Protein AF-A0A947WDU9-F1 (afdb_monomer)

Foldseek 3Di:
DDAEEEEPPNVPPCRVVLVVLLVVLCVVLVVVVFANYEYEYEDQPVPDQDWDWDQPPSHYIYIYHHCVLFFDPQPLPQPQPCDPDNPDRGDGDDRDDRDPGHGDSVSSNLVSNLVSNVSSCCSVVVDDLVPDDPVCNVVVVVVSVVCSSPVPPPVNDPPD

Nearest PDB structures (foldseek):
  5xbv-assembly1_A  TM=4.699E-01  e=1.842E-01  Saccharomyces cerevisiae FostersO
  7y7o-assembly1_A  TM=4.577E-01  e=1.842E-01  Staphylococcus aureus subsp. aureus Mu50
  3wrx-assembly1_A  TM=1.946E-01  e=2.084E-01  Solanum lycopersicum
  3wrw-assembly1_A  TM=2.499E-01  e=9.750E-01  Solanum lycopersicum

Structure (mmCIF, N/CA/C/O backbone):
data_AF-A0A947WDU9-F1
#
_entry.id   AF-A0A947WDU9-F1
#
loop_
_atom_site.group_PDB
_atom_site.id
_atom_site.type_symbol
_atom_site.label_atom_id
_atom_site.label_alt_id
_atom_site.label_comp_id
_atom_site.label_asym_id
_atom_site.label_entity_id
_atom_site.label_seq_id
_atom_site.pdbx_PDB_ins_code
_atom_site.Cartn_x
_atom_site.Cartn_y
_atom_site.Cartn_z
_atom_site.occupancy
_atom_site.B_iso_or_equiv
_atom_site.auth_seq_id
_atom_site.auth_comp_id
_atom_site.auth_asym_id
_atom_site.auth_atom_id
_atom_site.pdbx_PDB_model_num
ATOM 1 N N . MET A 1 1 ? 10.952 1.153 17.553 1.00 71.50 1 MET A N 1
ATOM 2 C CA . MET A 1 1 ? 10.555 -0.193 17.095 1.00 71.50 1 MET A CA 1
ATOM 3 C C . MET A 1 1 ? 11.051 -0.354 15.670 1.00 71.50 1 MET A C 1
ATOM 5 O O . MET A 1 1 ? 10.863 0.573 14.891 1.00 7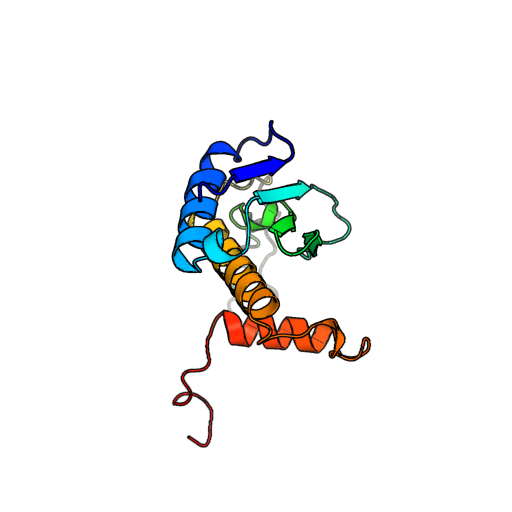1.50 1 MET A O 1
ATOM 9 N N . THR A 1 2 ? 11.743 -1.443 15.342 1.00 84.56 2 THR A N 1
ATOM 10 C CA . THR A 1 2 ? 12.222 -1.668 13.969 1.00 84.56 2 THR A CA 1
ATOM 11 C C . THR A 1 2 ? 11.109 -2.334 13.176 1.00 84.56 2 THR A C 1
ATOM 13 O O . THR A 1 2 ? 10.742 -3.461 13.487 1.00 84.56 2 THR A O 1
ATOM 16 N N . GLN A 1 3 ? 10.563 -1.639 12.178 1.00 94.56 3 GLN A N 1
ATOM 17 C CA . GLN A 1 3 ? 9.532 -2.198 11.307 1.00 94.56 3 GLN A CA 1
ATOM 18 C C . GLN A 1 3 ? 10.166 -3.061 10.208 1.00 94.56 3 GLN A C 1
ATOM 20 O O . GLN A 1 3 ? 11.075 -2.623 9.481 1.00 94.56 3 GLN A O 1
ATOM 25 N N . ARG A 1 4 ? 9.674 -4.293 10.084 1.00 96.88 4 ARG A N 1
ATOM 26 C CA . ARG A 1 4 ? 10.062 -5.233 9.036 1.00 96.88 4 ARG A CA 1
ATOM 27 C C . ARG A 1 4 ? 9.220 -4.979 7.786 1.00 96.88 4 ARG A C 1
ATOM 29 O O . ARG A 1 4 ? 8.011 -4.819 7.878 1.00 96.88 4 ARG A O 1
ATOM 36 N N . ILE A 1 5 ? 9.873 -4.919 6.626 1.00 97.00 5 ILE A N 1
ATOM 37 C CA . ILE A 1 5 ? 9.203 -4.839 5.323 1.00 97.00 5 ILE A CA 1
ATOM 38 C C . ILE A 1 5 ? 9.690 -6.014 4.486 1.00 97.00 5 ILE A C 1
ATOM 40 O O . ILE A 1 5 ? 10.903 -6.208 4.371 1.00 97.00 5 ILE A O 1
ATOM 44 N N . VAL A 1 6 ? 8.754 -6.785 3.943 1.00 96.75 6 VAL A N 1
ATOM 45 C CA . VAL A 1 6 ? 8.998 -7.979 3.129 1.00 96.75 6 VAL A CA 1
ATOM 46 C C . VAL A 1 6 ? 8.300 -7.804 1.786 1.00 96.75 6 VAL A C 1
ATOM 48 O O . VAL A 1 6 ? 7.195 -7.271 1.733 1.00 96.75 6 VAL A O 1
ATOM 51 N N . ILE A 1 7 ? 8.948 -8.238 0.707 1.00 96.38 7 ILE A N 1
ATOM 52 C CA . ILE A 1 7 ? 8.348 -8.318 -0.627 1.00 96.38 7 ILE A CA 1
ATOM 53 C C . ILE A 1 7 ? 8.209 -9.796 -0.980 1.00 96.38 7 ILE A C 1
ATOM 55 O O . ILE A 1 7 ? 9.166 -10.553 -0.802 1.00 96.38 7 ILE A O 1
ATOM 59 N N . LEU A 1 8 ? 7.028 -10.195 -1.440 1.00 94.12 8 LEU A N 1
ATOM 60 C CA . LEU A 1 8 ? 6.719 -11.543 -1.896 1.00 94.12 8 LEU A CA 1
ATOM 61 C C . LEU A 1 8 ? 6.227 -11.485 -3.353 1.00 94.12 8 LEU A C 1
ATOM 63 O O . LEU A 1 8 ? 5.473 -10.569 -3.664 1.00 94.12 8 LEU A O 1
ATOM 67 N N . PRO A 1 9 ? 6.629 -12.432 -4.216 1.00 93.81 9 PRO A N 1
ATOM 68 C CA . PRO A 1 9 ? 7.623 -13.468 -3.944 1.00 93.81 9 PRO A CA 1
ATOM 69 C C . PRO A 1 9 ? 9.035 -12.865 -3.779 1.00 93.81 9 PRO A C 1
ATOM 71 O O . PRO A 1 9 ? 9.335 -11.775 -4.270 1.00 93.81 9 PRO A O 1
ATOM 74 N N . THR A 1 10 ? 9.903 -13.532 -3.009 1.00 92.12 10 THR A N 1
ATOM 75 C CA . THR A 1 10 ? 11.213 -12.973 -2.604 1.00 92.12 10 THR A CA 1
ATOM 76 C C . THR A 1 10 ? 12.202 -12.816 -3.759 1.00 92.12 10 THR A C 1
ATOM 78 O O . THR A 1 10 ? 13.181 -12.088 -3.631 1.00 92.12 10 THR A O 1
ATOM 81 N N . ASP A 1 11 ? 11.969 -13.522 -4.861 1.00 90.31 11 ASP A N 1
ATOM 82 C CA . ASP A 1 11 ? 12.749 -13.504 -6.097 1.00 90.31 11 ASP A CA 1
ATOM 83 C C . ASP A 1 11 ? 12.198 -12.521 -7.144 1.00 90.31 11 ASP A C 1
ATOM 85 O O . ASP A 1 11 ? 12.734 -12.438 -8.251 1.00 90.31 11 ASP A O 1
ATOM 89 N N . TRP A 1 12 ? 11.173 -11.729 -6.806 1.00 92.19 12 TRP A N 1
ATOM 90 C CA . TRP A 1 12 ? 10.666 -10.709 -7.716 1.00 92.19 12 TRP A CA 1
ATOM 91 C C . TRP A 1 12 ? 11.758 -9.679 -8.042 1.00 92.19 12 TRP A C 1
ATOM 93 O O . TRP A 1 12 ? 12.303 -9.003 -7.164 1.00 92.19 12 TRP A O 1
ATOM 103 N N . GLN A 1 13 ? 12.057 -9.530 -9.336 1.00 92.25 13 GLN A N 1
ATOM 104 C CA . GLN A 1 13 ? 13.213 -8.792 -9.872 1.00 92.25 13 GLN A CA 1
ATOM 105 C C . GLN A 1 13 ? 13.315 -7.313 -9.447 1.00 92.25 13 GLN A C 1
ATOM 107 O O . GLN A 1 13 ? 14.379 -6.700 -9.561 1.00 92.25 13 GLN A O 1
ATOM 112 N N . TYR A 1 14 ? 12.222 -6.717 -8.964 1.00 93.06 14 TYR A N 1
ATOM 113 C CA . TYR A 1 14 ? 12.176 -5.325 -8.514 1.00 93.06 14 TYR A CA 1
ATOM 114 C C . TYR A 1 14 ? 12.075 -5.168 -6.991 1.00 93.06 14 TYR A C 1
ATOM 116 O O . TYR A 1 14 ? 12.053 -4.034 -6.504 1.00 93.06 14 TYR A O 1
ATOM 124 N N . GLY A 1 15 ? 12.081 -6.265 -6.224 1.00 92.94 15 GLY A N 1
ATOM 125 C CA . GLY A 1 15 ? 11.917 -6.248 -4.768 1.00 92.94 15 GLY A CA 1
ATOM 126 C C . GLY A 1 15 ? 12.930 -5.348 -4.057 1.00 92.94 15 GLY A C 1
ATOM 127 O O . GLY A 1 15 ? 12.543 -4.478 -3.276 1.00 92.94 15 GLY A O 1
ATOM 128 N N . GLU A 1 16 ? 14.219 -5.457 -4.397 1.00 94.25 16 GLU A N 1
ATOM 129 C CA 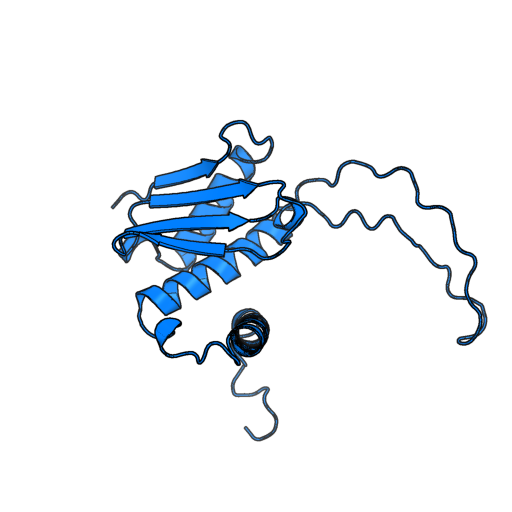. GLU A 1 16 ? 15.277 -4.620 -3.806 1.00 94.25 16 GLU A CA 1
ATOM 130 C C . GLU A 1 16 ? 15.080 -3.120 -4.067 1.00 94.25 16 GLU A C 1
ATOM 132 O O . GLU A 1 16 ? 15.441 -2.288 -3.234 1.00 94.25 16 GLU A O 1
ATOM 137 N N . ARG A 1 17 ? 14.469 -2.762 -5.205 1.00 95.25 17 ARG A N 1
ATOM 138 C CA . ARG A 1 17 ? 14.155 -1.368 -5.552 1.00 95.25 17 ARG A CA 1
ATOM 139 C C . ARG A 1 17 ? 12.922 -0.864 -4.813 1.00 95.25 17 ARG A C 1
ATOM 141 O O . ARG A 1 17 ? 12.849 0.322 -4.505 1.00 95.25 17 ARG A O 1
ATOM 148 N N . LEU A 1 18 ? 11.963 -1.744 -4.528 1.00 95.25 18 LEU A N 1
ATOM 149 C CA . LEU A 1 18 ? 10.708 -1.383 -3.877 1.00 95.25 18 LEU A CA 1
ATOM 150 C C . LEU A 1 18 ? 10.860 -1.210 -2.359 1.00 95.25 18 LEU A C 1
ATOM 152 O O . LEU A 1 18 ? 10.248 -0.308 -1.789 1.00 95.25 18 LEU A O 1
ATOM 156 N N . ILE A 1 19 ? 11.714 -2.008 -1.706 1.00 96.19 19 ILE A N 1
ATOM 157 C CA . ILE A 1 19 ? 11.966 -1.933 -0.253 1.00 96.19 19 ILE A CA 1
ATOM 158 C C . ILE A 1 19 ? 12.275 -0.506 0.241 1.00 96.19 19 ILE A C 1
ATOM 160 O O . ILE A 1 19 ? 11.613 -0.067 1.186 1.00 96.19 19 ILE A O 1
ATOM 164 N N . PRO A 1 20 ? 13.241 0.250 -0.323 1.00 97.19 20 PRO A N 1
ATOM 165 C CA . PRO A 1 20 ? 13.529 1.601 0.159 1.00 97.19 20 PRO A CA 1
ATOM 166 C C . PRO A 1 20 ? 12.346 2.561 -0.032 1.00 97.19 20 PRO A C 1
ATOM 168 O O . PRO A 1 20 ? 12.106 3.394 0.842 1.00 97.19 20 PRO A O 1
ATOM 171 N N . LEU A 1 21 ? 11.567 2.412 -1.109 1.00 97.19 21 LEU A N 1
ATOM 172 C CA . LEU A 1 21 ? 10.375 3.230 -1.363 1.00 97.19 21 LEU A CA 1
ATOM 173 C C . LEU A 1 21 ? 9.271 2.934 -0.342 1.00 97.19 21 LEU A C 1
ATOM 175 O O . LEU A 1 21 ? 8.689 3.853 0.231 1.00 97.19 21 LEU A O 1
ATOM 179 N N . ALA A 1 22 ? 9.040 1.654 -0.044 1.00 96.94 22 ALA A N 1
ATOM 180 C CA . ALA A 1 22 ? 8.105 1.230 0.992 1.00 96.94 22 ALA A CA 1
ATOM 181 C C . ALA A 1 22 ? 8.543 1.737 2.375 1.00 96.94 22 ALA A C 1
ATOM 183 O O . ALA A 1 22 ? 7.734 2.274 3.129 1.00 96.94 22 ALA A O 1
ATOM 184 N N . ARG A 1 23 ? 9.838 1.664 2.705 1.00 97.06 23 ARG A N 1
ATOM 185 C CA . ARG A 1 23 ? 10.355 2.228 3.964 1.00 97.06 23 ARG A CA 1
ATOM 186 C C . ARG A 1 23 ? 10.118 3.733 4.054 1.00 97.06 23 ARG A C 1
ATOM 188 O O . ARG A 1 23 ? 9.665 4.202 5.097 1.00 97.06 23 ARG A O 1
ATOM 195 N N . ALA A 1 24 ? 10.391 4.474 2.981 1.00 95.81 24 ALA A N 1
ATOM 196 C CA . ALA A 1 24 ? 10.182 5.918 2.938 1.00 95.81 24 ALA A CA 1
ATOM 197 C C . ALA A 1 24 ? 8.700 6.288 3.116 1.00 95.81 24 ALA A C 1
ATOM 199 O O . ALA A 1 24 ? 8.375 7.108 3.975 1.00 95.81 24 ALA A O 1
ATOM 200 N N . ALA A 1 25 ? 7.798 5.634 2.378 1.00 95.31 25 ALA A N 1
ATOM 201 C CA . ALA A 1 25 ? 6.358 5.859 2.492 1.00 95.31 25 ALA A CA 1
ATOM 202 C C . ALA A 1 25 ? 5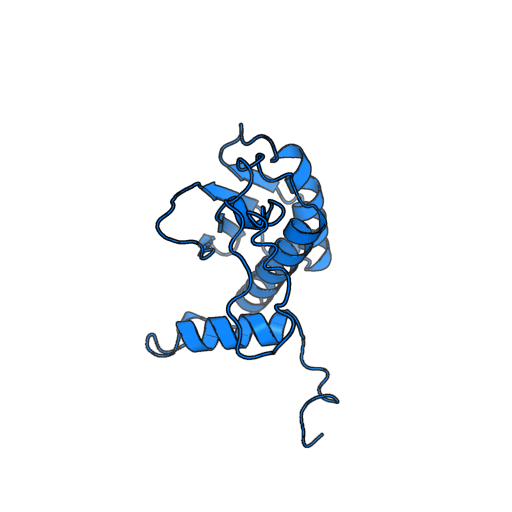.827 5.496 3.892 1.00 95.31 25 ALA A C 1
ATOM 204 O O . ALA A 1 25 ? 5.032 6.236 4.472 1.00 95.31 25 ALA A O 1
ATOM 205 N N . SER A 1 26 ? 6.294 4.384 4.470 1.00 96.44 26 SER A N 1
ATOM 206 C CA . SER A 1 26 ? 5.901 3.964 5.820 1.00 96.44 26 SER A CA 1
ATOM 207 C C . SER A 1 26 ? 6.342 4.983 6.874 1.00 96.44 26 SER A C 1
ATOM 209 O O . SER A 1 26 ? 5.559 5.361 7.749 1.00 96.44 26 SER A O 1
ATOM 211 N N . ALA A 1 27 ? 7.580 5.478 6.767 1.00 95.94 27 ALA A N 1
ATOM 212 C CA . ALA A 1 27 ? 8.104 6.508 7.655 1.00 95.94 27 ALA A CA 1
ATOM 213 C C . ALA A 1 27 ? 7.323 7.825 7.524 1.00 95.94 27 ALA A C 1
ATOM 215 O O . ALA A 1 27 ? 6.960 8.410 8.543 1.00 95.94 27 ALA A O 1
ATOM 216 N N . GLN A 1 28 ? 7.009 8.251 6.294 1.00 95.25 28 GLN A N 1
ATOM 217 C CA . GLN A 1 28 ? 6.220 9.457 6.017 1.00 95.25 28 GLN A CA 1
ATOM 218 C C . GLN A 1 28 ? 4.847 9.426 6.703 1.00 95.25 28 GLN A C 1
ATOM 220 O O . GLN A 1 28 ? 4.379 10.449 7.205 1.00 95.25 28 GLN A O 1
ATOM 225 N N . HIS A 1 29 ? 4.209 8.256 6.741 1.00 94.69 29 HIS A N 1
ATOM 226 C CA . HIS A 1 29 ? 2.892 8.067 7.356 1.00 94.69 29 HIS A CA 1
ATOM 227 C C . HIS A 1 29 ? 2.950 7.579 8.805 1.00 94.69 29 HIS A C 1
ATOM 229 O O . HIS A 1 29 ? 1.909 7.391 9.431 1.00 94.69 29 HIS A O 1
ATOM 235 N N . GLU A 1 30 ? 4.157 7.446 9.355 1.00 95.75 30 GLU A N 1
ATOM 236 C CA . GLU A 1 30 ? 4.436 6.987 10.716 1.00 95.75 30 GLU A CA 1
ATOM 237 C C . GLU A 1 30 ? 3.844 5.605 11.037 1.00 95.75 30 GLU A C 1
ATOM 239 O O . GLU A 1 30 ? 3.489 5.326 12.183 1.00 95.75 30 GLU A O 1
ATOM 244 N N . LEU A 1 31 ? 3.759 4.713 10.042 1.00 95.12 31 LEU A N 1
ATOM 245 C CA . LEU A 1 31 ? 3.111 3.407 10.212 1.00 95.12 31 LEU A CA 1
ATOM 246 C C . LEU A 1 31 ? 3.789 2.525 11.267 1.00 95.12 31 LEU A C 1
ATOM 248 O O . LEU A 1 31 ? 3.139 1.674 11.866 1.00 95.12 31 LEU A O 1
ATOM 252 N N . TRP A 1 32 ? 5.071 2.767 11.551 1.00 94.88 32 TRP A N 1
ATOM 253 C CA . TRP A 1 32 ? 5.841 2.101 12.608 1.00 94.88 32 TRP A CA 1
ATOM 254 C C . TRP A 1 32 ? 5.238 2.254 14.013 1.00 94.88 32 TRP A C 1
ATOM 256 O O . TRP A 1 32 ? 5.626 1.519 14.920 1.00 94.88 32 TRP A O 1
ATOM 266 N N . ARG A 1 33 ? 4.317 3.205 14.221 1.00 95.25 33 ARG A N 1
ATOM 267 C CA . ARG A 1 33 ? 3.586 3.370 15.488 1.00 95.25 33 ARG A CA 1
ATOM 268 C C . ARG A 1 33 ? 2.557 2.268 15.732 1.00 95.25 33 ARG A C 1
ATOM 270 O O . ARG A 1 33 ? 2.200 2.033 16.882 1.00 95.25 33 ARG A O 1
ATOM 277 N N . TRP A 1 34 ? 2.085 1.626 14.667 1.00 94.94 34 TRP A N 1
ATOM 278 C CA . TRP A 1 34 ? 1.035 0.609 14.716 1.00 94.94 34 TRP A CA 1
ATOM 279 C C . TRP A 1 34 ? 1.527 -0.744 14.211 1.00 94.94 34 TRP A C 1
ATOM 281 O O . TRP A 1 34 ? 1.201 -1.768 14.796 1.00 94.94 34 TRP A O 1
ATOM 291 N N . LEU A 1 35 ? 2.329 -0.743 13.145 1.00 96.44 35 LEU A N 1
ATOM 292 C CA . LEU A 1 35 ? 2.711 -1.948 12.426 1.00 96.44 35 LEU A CA 1
ATOM 293 C C . LEU A 1 35 ? 4.151 -2.366 12.734 1.00 96.44 35 LEU A C 1
ATOM 295 O O . LEU A 1 35 ? 5.088 -1.576 12.569 1.00 96.44 35 LEU A O 1
ATOM 299 N N . THR A 1 36 ? 4.325 -3.630 13.115 1.00 96.50 36 THR A N 1
ATOM 300 C CA . THR A 1 36 ? 5.615 -4.323 13.236 1.00 96.50 36 THR A CA 1
ATOM 301 C C . THR A 1 36 ? 6.090 -4.861 11.893 1.00 96.50 36 THR A C 1
ATOM 303 O O . THR A 1 36 ? 7.293 -4.820 11.622 1.00 96.50 36 THR A O 1
ATOM 306 N N . GLU A 1 37 ? 5.163 -5.305 11.043 1.00 96.94 37 GLU A N 1
ATOM 307 C CA . GLU A 1 37 ? 5.460 -5.931 9.757 1.00 96.94 37 GLU A CA 1
ATOM 308 C C . GLU A 1 37 ? 4.560 -5.403 8.630 1.00 96.94 37 GLU A C 1
ATOM 310 O O . GLU A 1 37 ? 3.363 -5.174 8.812 1.00 96.94 37 GLU A O 1
ATOM 315 N N . ILE A 1 38 ? 5.165 -5.192 7.458 1.00 97.25 38 ILE A N 1
ATOM 316 C CA . ILE A 1 38 ? 4.485 -4.894 6.196 1.00 97.25 38 ILE A CA 1
ATOM 317 C C . ILE A 1 38 ? 4.968 -5.899 5.146 1.00 97.25 38 ILE A C 1
ATOM 319 O O . ILE A 1 38 ? 6.146 -5.891 4.783 1.00 97.25 38 ILE A O 1
ATOM 323 N N . ALA A 1 39 ? 4.067 -6.723 4.627 1.00 96.38 39 ALA A N 1
ATOM 324 C CA . ALA A 1 39 ? 4.303 -7.591 3.485 1.00 96.38 39 ALA A CA 1
ATOM 325 C C . ALA A 1 39 ? 3.650 -6.993 2.232 1.00 96.38 39 ALA A C 1
ATOM 327 O O . ALA A 1 39 ? 2.443 -6.752 2.203 1.00 96.38 39 ALA A O 1
ATOM 328 N N . LEU A 1 40 ? 4.452 -6.748 1.196 1.00 95.38 40 LEU A N 1
ATOM 329 C CA . LEU A 1 40 ? 3.978 -6.405 -0.144 1.00 95.38 40 LEU A CA 1
ATOM 330 C C . LEU A 1 40 ? 3.969 -7.684 -0.976 1.00 95.38 40 LEU A C 1
ATOM 332 O O . LEU A 1 40 ? 5.029 -8.234 -1.265 1.00 95.38 40 LEU A O 1
ATOM 336 N N . ILE A 1 41 ? 2.781 -8.169 -1.309 1.00 93.25 41 ILE A N 1
ATOM 337 C CA . ILE A 1 41 ? 2.558 -9.411 -2.040 1.00 93.25 41 ILE A CA 1
ATOM 338 C C . ILE A 1 41 ? 2.225 -9.021 -3.475 1.00 93.25 41 ILE A C 1
ATOM 340 O O . ILE A 1 41 ? 1.123 -8.564 -3.774 1.00 93.25 41 ILE A O 1
ATOM 344 N N . VAL A 1 42 ? 3.230 -9.120 -4.332 1.00 90.44 42 VAL A N 1
ATOM 345 C CA . VAL A 1 42 ? 3.136 -8.850 -5.758 1.00 90.44 42 VAL A CA 1
ATOM 346 C C . VAL A 1 42 ? 2.751 -10.147 -6.452 1.00 90.44 42 VAL A C 1
ATOM 348 O O . VAL A 1 42 ? 3.499 -11.120 -6.392 1.00 90.44 42 VAL A O 1
ATOM 351 N N . ASP A 1 43 ? 1.580 -10.165 -7.074 1.00 83.44 43 ASP A N 1
ATOM 352 C CA . ASP A 1 43 ? 1.052 -11.339 -7.764 1.00 83.44 43 ASP A CA 1
ATOM 353 C C . ASP A 1 43 ? 0.603 -10.964 -9.184 1.00 83.44 43 ASP A C 1
ATOM 355 O O . ASP A 1 43 ? 0.131 -9.852 -9.417 1.00 83.44 43 ASP A O 1
ATOM 359 N N . ASP A 1 44 ? 0.752 -11.895 -10.123 1.00 66.88 44 ASP A N 1
ATOM 360 C CA . ASP A 1 44 ? 0.365 -11.772 -11.542 1.00 66.88 44 ASP A CA 1
ATOM 361 C C . ASP A 1 44 ? -1.011 -12.427 -11.777 1.00 66.88 44 ASP A C 1
ATOM 363 O O . ASP A 1 44 ? -1.295 -13.071 -12.789 1.00 66.88 44 ASP A O 1
ATOM 367 N N . VAL A 1 45 ? -1.901 -12.347 -10.781 1.00 60.47 45 VAL A N 1
ATOM 368 C CA . VAL A 1 45 ? -3.269 -12.851 -10.936 1.00 60.47 45 VAL A CA 1
ATOM 369 C C . VAL A 1 45 ? -4.034 -11.871 -11.820 1.00 60.47 45 VAL A C 1
ATOM 371 O O . VAL A 1 45 ? -4.671 -10.932 -11.350 1.00 60.47 45 VAL A O 1
ATOM 374 N N . ALA A 1 46 ? -4.014 -12.155 -13.122 1.00 53.00 46 ALA A N 1
ATOM 375 C CA . ALA A 1 46 ? -4.643 -11.396 -14.206 1.00 53.00 46 ALA A CA 1
ATOM 376 C C . ALA A 1 46 ? -6.163 -11.142 -14.065 1.00 53.00 46 ALA A C 1
ATOM 378 O O . ALA A 1 46 ? -6.765 -10.494 -14.918 1.00 53.00 46 ALA A O 1
ATOM 379 N N . ALA A 1 47 ? -6.816 -11.688 -13.034 1.00 51.75 47 ALA A N 1
ATOM 380 C CA . ALA A 1 47 ? -8.255 -11.562 -12.824 1.00 51.75 47 ALA A CA 1
ATOM 381 C C . ALA A 1 47 ? -8.658 -10.330 -11.997 1.00 51.75 47 ALA A C 1
ATOM 383 O O . ALA A 1 47 ? -9.840 -9.986 -11.998 1.00 51.75 47 ALA A O 1
ATOM 384 N N . ASP A 1 48 ? -7.722 -9.672 -11.302 1.00 54.56 48 ASP A N 1
ATOM 385 C CA . ASP A 1 48 ? -8.045 -8.493 -10.499 1.00 54.56 48 ASP A CA 1
ATOM 386 C C . ASP A 1 48 ? -6.874 -7.501 -10.440 1.00 54.56 48 ASP A C 1
ATOM 388 O O . ASP A 1 48 ? -5.904 -7.678 -9.709 1.00 54.56 48 ASP A O 1
ATOM 392 N N . GLU A 1 49 ? -6.977 -6.419 -11.215 1.00 60.81 49 GLU A N 1
ATOM 393 C CA . GLU A 1 49 ? -6.018 -5.305 -11.192 1.00 60.81 49 GLU A CA 1
ATOM 394 C C . GLU A 1 49 ? -6.084 -4.505 -9.876 1.00 60.81 49 GLU A C 1
ATOM 396 O O . GLU A 1 49 ? -5.249 -3.630 -9.616 1.00 60.81 49 GLU A O 1
ATOM 401 N N . ARG A 1 50 ? -7.098 -4.753 -9.034 1.00 69.75 50 ARG A N 1
ATOM 402 C CA . ARG A 1 50 ? -7.289 -4.018 -7.785 1.00 69.75 50 ARG A CA 1
ATOM 403 C C . ARG A 1 50 ? -6.317 -4.525 -6.727 1.00 69.75 50 ARG A C 1
ATOM 405 O O . ARG A 1 50 ? -6.084 -5.716 -6.574 1.00 69.75 50 ARG A O 1
ATOM 412 N N . SER A 1 51 ? -5.773 -3.600 -5.941 1.00 80.12 51 SER A N 1
ATOM 413 C CA . SER A 1 51 ? -4.987 -3.944 -4.756 1.00 80.12 51 SER A CA 1
ATOM 414 C C . SER A 1 51 ? -5.884 -4.277 -3.569 1.00 80.12 51 SER A C 1
ATOM 416 O O . SER A 1 51 ? -6.873 -3.579 -3.335 1.00 80.12 51 SER A O 1
ATOM 418 N N . TRP A 1 52 ? -5.488 -5.265 -2.771 1.00 81.69 52 TRP A N 1
ATOM 419 C CA . TRP A 1 52 ? -6.220 -5.709 -1.587 1.00 81.69 52 TRP A CA 1
ATOM 420 C C . TRP A 1 52 ? -5.360 -5.534 -0.341 1.00 81.69 52 TRP A C 1
ATOM 422 O O . TRP A 1 52 ? -4.160 -5.797 -0.358 1.00 81.69 52 TRP A O 1
ATOM 432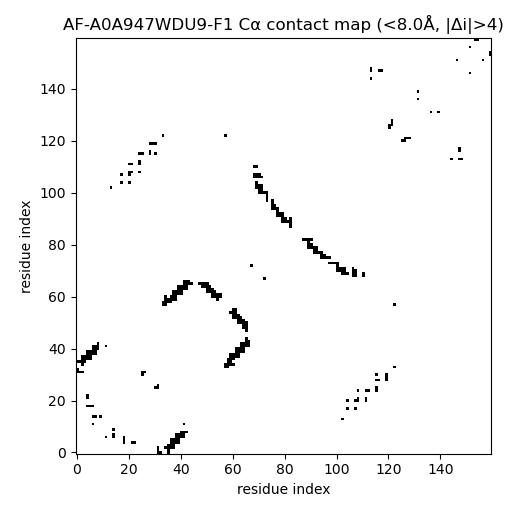 N N . LEU A 1 53 ? -5.979 -5.116 0.761 1.00 87.75 53 LEU A N 1
ATOM 433 C CA . LEU A 1 53 ? -5.303 -4.923 2.041 1.00 87.75 53 LEU A CA 1
ATOM 434 C C . LEU A 1 53 ? -5.888 -5.852 3.104 1.00 87.75 53 LEU A C 1
ATOM 436 O O . LEU A 1 53 ? -7.103 -5.949 3.264 1.00 87.75 53 LEU A O 1
ATOM 440 N N . GLY A 1 54 ? -5.010 -6.518 3.844 1.00 85.12 54 GLY A N 1
ATOM 441 C CA . GLY A 1 54 ? -5.339 -7.287 5.036 1.00 85.12 54 GLY A CA 1
ATOM 442 C C . GLY A 1 54 ? -4.537 -6.762 6.217 1.00 85.12 54 GLY A C 1
ATOM 443 O O . GLY A 1 54 ? -3.320 -6.641 6.124 1.00 85.12 54 GLY A O 1
ATOM 444 N N . ILE A 1 55 ? -5.208 -6.446 7.324 1.00 88.75 55 ILE A N 1
ATOM 445 C CA . ILE A 1 55 ? -4.551 -6.067 8.579 1.00 88.75 55 ILE A CA 1
ATOM 446 C C . ILE A 1 55 ? -4.779 -7.197 9.585 1.00 88.75 55 ILE A C 1
ATOM 448 O O . ILE A 1 55 ? -5.910 -7.417 10.018 1.00 88.75 55 ILE A O 1
ATOM 452 N N . CYS A 1 56 ? -3.712 -7.906 9.948 1.00 83.62 56 CYS A N 1
ATOM 453 C CA . CYS A 1 56 ? -3.737 -9.004 10.914 1.00 83.62 56 CYS A CA 1
ATOM 454 C C . CYS A 1 56 ? -3.348 -8.471 12.298 1.00 83.62 56 CYS A C 1
ATOM 456 O O . CYS A 1 56 ? -2.361 -7.747 12.444 1.00 83.62 56 CYS A O 1
ATOM 458 N N . ASP A 1 57 ? -4.183 -8.758 13.300 1.00 82.50 57 ASP A N 1
ATOM 459 C CA . ASP A 1 57 ? -3.981 -8.399 14.714 1.00 82.50 57 ASP A CA 1
ATOM 460 C C . ASP A 1 57 ? -3.619 -6.923 14.982 1.00 82.50 57 ASP A C 1
ATOM 462 O O . ASP A 1 57 ? -3.081 -6.566 16.027 1.00 82.50 57 ASP A O 1
ATOM 466 N N . ARG A 1 58 ? -3.960 -6.028 14.041 1.00 80.31 58 ARG A N 1
ATOM 467 C CA . ARG A 1 58 ? -3.637 -4.586 14.029 1.00 80.31 58 ARG A CA 1
ATOM 468 C C . ARG A 1 58 ? -2.142 -4.240 14.009 1.00 80.31 58 ARG A C 1
ATOM 470 O O . ARG A 1 58 ? -1.823 -3.053 14.062 1.00 80.31 58 ARG A O 1
ATOM 477 N N . THR A 1 59 ? -1.252 -5.222 13.896 1.00 90.88 59 THR A N 1
ATOM 478 C CA . THR A 1 59 ? 0.208 -5.025 13.892 1.00 90.88 59 THR A CA 1
ATOM 479 C C . THR A 1 59 ? 0.876 -5.456 12.594 1.00 90.88 59 THR A C 1
ATOM 481 O O . THR A 1 59 ? 2.016 -5.071 12.340 1.00 90.88 59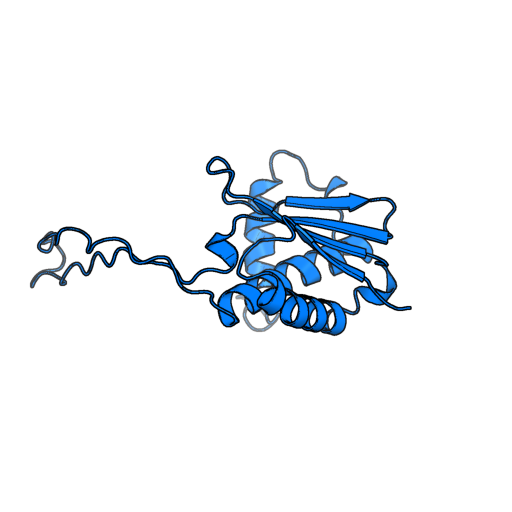 THR A O 1
ATOM 484 N N . GLU A 1 60 ? 0.181 -6.211 11.750 1.00 93.88 60 GLU A N 1
ATOM 485 C CA . GLU A 1 60 ? 0.722 -6.731 10.498 1.00 93.88 60 GLU A CA 1
ATOM 486 C C . GLU A 1 60 ? -0.141 -6.278 9.323 1.00 93.88 60 GLU A C 1
ATOM 488 O O . GLU A 1 60 ? -1.370 -6.353 9.375 1.00 93.88 60 GLU A O 1
ATOM 493 N N . LEU A 1 61 ? 0.504 -5.793 8.263 1.00 95.38 61 LEU A N 1
ATOM 494 C CA . LEU A 1 61 ? -0.146 -5.406 7.013 1.00 95.38 61 LEU A CA 1
ATOM 495 C C . LEU A 1 61 ? 0.288 -6.345 5.891 1.00 95.38 61 LEU A C 1
ATOM 497 O O . LEU A 1 61 ? 1.474 -6.429 5.592 1.00 95.38 61 LEU A O 1
ATOM 501 N N . ASN A 1 62 ? -0.683 -6.941 5.207 1.00 94.00 62 ASN A N 1
ATOM 502 C CA . ASN A 1 62 ? -0.510 -7.638 3.939 1.00 94.00 62 ASN A CA 1
ATOM 503 C C . ASN A 1 62 ? -1.148 -6.795 2.830 1.00 94.00 62 ASN A C 1
ATOM 505 O O . ASN A 1 62 ? -2.360 -6.576 2.844 1.00 94.00 62 ASN A O 1
ATOM 509 N N . LEU A 1 63 ? -0.344 -6.306 1.887 1.00 92.12 63 LEU A N 1
ATOM 510 C CA . LEU A 1 63 ? -0.808 -5.559 0.719 1.00 92.12 63 LEU A CA 1
ATOM 511 C C . LEU A 1 63 ? -0.604 -6.407 -0.534 1.00 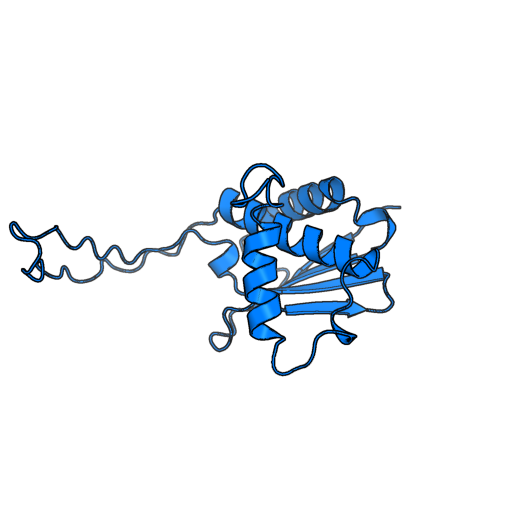92.12 63 LEU A C 1
ATOM 513 O O . LEU A 1 63 ? 0.525 -6.574 -0.984 1.00 92.12 63 LEU A O 1
ATOM 517 N N . TYR A 1 64 ? -1.698 -6.920 -1.084 1.00 90.00 64 TYR A N 1
ATOM 518 C CA . TYR A 1 64 ? -1.720 -7.667 -2.334 1.00 90.00 64 TYR A CA 1
ATOM 519 C C . TYR A 1 64 ? -1.882 -6.700 -3.501 1.00 90.00 64 TYR A C 1
ATOM 521 O O . TYR A 1 64 ? -2.725 -5.797 -3.456 1.00 90.00 64 TYR A O 1
ATOM 529 N N . CYS A 1 65 ? -1.067 -6.861 -4.534 1.00 88.94 65 CYS A N 1
ATOM 530 C CA . CYS A 1 65 ? -1.022 -5.927 -5.647 1.00 88.94 65 CYS A CA 1
ATOM 531 C C . CYS A 1 65 ? -0.502 -6.567 -6.931 1.00 88.94 65 CYS A C 1
ATOM 533 O O . CYS A 1 65 ? 0.363 -7.436 -6.887 1.00 88.94 65 CYS A O 1
ATOM 535 N N . HIS A 1 66 ? -1.003 -6.083 -8.067 1.00 89.06 66 HIS A N 1
ATOM 536 C CA . HIS A 1 66 ? -0.478 -6.452 -9.375 1.00 89.06 66 HIS A CA 1
ATOM 537 C C . HIS A 1 66 ? 0.856 -5.750 -9.647 1.00 89.06 66 HIS A C 1
ATOM 539 O O . HIS A 1 66 ? 1.048 -4.592 -9.247 1.00 89.06 66 HIS A O 1
ATOM 545 N N . GLU A 1 67 ? 1.772 -6.408 -10.360 1.00 88.62 67 GLU A N 1
ATOM 546 C CA . GLU A 1 67 ? 3.089 -5.824 -10.632 1.00 88.62 67 GLU A CA 1
ATOM 547 C C . GLU A 1 67 ? 3.026 -4.550 -11.483 1.00 88.62 67 GLU A C 1
ATOM 549 O O . GLU A 1 67 ? 3.844 -3.642 -11.301 1.00 88.62 67 GLU A O 1
ATOM 554 N N . ASP A 1 68 ? 2.000 -4.415 -12.326 1.00 87.06 68 ASP A N 1
ATOM 555 C CA . ASP A 1 68 ? 1.783 -3.238 -13.173 1.00 87.06 68 ASP A CA 1
ATOM 556 C C . ASP A 1 68 ? 1.697 -1.930 -12.390 1.00 87.06 68 ASP A C 1
ATOM 558 O O . ASP A 1 68 ? 2.030 -0.870 -12.923 1.00 87.06 68 ASP A O 1
ATOM 562 N N . LEU A 1 69 ? 1.329 -1.967 -11.106 1.00 86.62 69 LEU A N 1
ATOM 563 C CA . LEU A 1 69 ? 1.322 -0.783 -10.241 1.00 86.62 69 LEU A CA 1
ATOM 564 C C . LEU A 1 69 ? 2.729 -0.194 -10.034 1.00 86.62 69 LEU A C 1
ATOM 566 O O . LEU A 1 69 ? 2.868 0.969 -9.649 1.00 86.62 69 LEU A O 1
ATOM 570 N N . PHE A 1 70 ? 3.776 -0.956 -10.354 1.00 89.00 70 PHE A N 1
ATOM 571 C CA . PHE A 1 70 ? 5.178 -0.556 -10.258 1.00 89.00 70 PHE A CA 1
ATOM 572 C C . PHE A 1 70 ? 5.853 -0.396 -11.617 1.00 89.00 70 PHE A C 1
ATOM 574 O O . PHE A 1 70 ? 6.902 0.250 -11.705 1.00 89.00 70 PHE A O 1
ATOM 581 N N . LEU A 1 71 ? 5.277 -0.951 -12.680 1.00 87.62 71 LEU A N 1
ATOM 582 C CA . LEU A 1 71 ? 5.832 -0.865 -14.024 1.00 87.62 71 LEU A CA 1
ATOM 583 C C . LEU A 1 71 ? 5.333 0.398 -14.730 1.00 87.62 71 LEU A C 1
ATOM 585 O O . LEU A 1 71 ? 4.235 0.900 -14.482 1.00 87.62 71 LEU A O 1
ATOM 589 N N . ARG A 1 72 ? 6.170 0.986 -15.589 1.00 80.06 72 ARG A N 1
ATOM 590 C CA . ARG A 1 72 ? 5.711 2.048 -16.493 1.00 80.06 72 ARG A CA 1
ATOM 591 C C . ARG A 1 72 ? 4.597 1.484 -17.352 1.00 80.06 72 ARG A C 1
ATOM 593 O O . ARG A 1 72 ? 4.719 0.356 -17.803 1.00 80.06 72 ARG A O 1
ATOM 600 N N . ASP A 1 73 ? 3.583 2.290 -17.640 1.00 67.06 73 ASP A N 1
ATOM 601 C CA . ASP A 1 73 ? 2.607 1.896 -18.644 1.00 67.06 73 ASP A CA 1
ATOM 602 C C . ASP A 1 73 ? 3.382 1.674 -19.942 1.00 67.06 73 ASP A C 1
ATOM 604 O O . ASP A 1 73 ? 3.891 2.612 -20.566 1.00 67.06 73 ASP A O 1
ATOM 608 N N . SER A 1 74 ? 3.523 0.403 -20.309 1.00 54.78 74 SER A N 1
ATOM 609 C CA . SER A 1 74 ? 3.763 0.019 -21.680 1.00 54.78 74 SER A CA 1
ATOM 610 C C . SER A 1 74 ? 2.460 0.360 -22.374 1.00 54.78 74 SER A C 1
ATOM 612 O O . SER A 1 74 ? 1.591 -0.481 -22.582 1.00 54.78 74 SER A O 1
ATOM 614 N N . ALA A 1 75 ? 2.259 1.645 -22.666 1.00 50.53 75 ALA A N 1
ATOM 615 C CA . ALA A 1 75 ? 1.411 1.970 -23.779 1.00 50.53 75 ALA A CA 1
ATOM 616 C C . ALA A 1 75 ? 2.066 1.215 -24.934 1.00 50.53 75 ALA A C 1
ATOM 618 O O . ALA A 1 75 ? 3.088 1.662 -25.457 1.00 50.53 75 ALA A O 1
ATOM 619 N N . ALA A 1 76 ? 1.512 0.052 -25.295 1.00 48.69 76 ALA A N 1
ATOM 620 C CA . ALA A 1 76 ? 1.512 -0.381 -26.675 1.00 48.69 76 ALA A CA 1
ATOM 621 C C . ALA A 1 76 ? 1.034 0.866 -27.394 1.00 48.69 76 ALA A C 1
ATOM 623 O O . ALA A 1 76 ? -0.123 1.261 -27.238 1.00 48.69 76 ALA A O 1
ATOM 624 N N . SER A 1 77 ? 1.996 1.617 -27.923 1.00 44.72 77 SER A N 1
ATOM 625 C CA . SER A 1 77 ? 1.810 3.019 -28.222 1.00 44.72 77 SER A CA 1
ATOM 626 C C . SER A 1 77 ? 0.925 3.031 -29.446 1.00 44.72 77 SER A C 1
ATOM 628 O O . SER A 1 77 ? 1.405 3.073 -30.575 1.00 44.72 77 SER A O 1
ATOM 630 N N . LEU A 1 78 ? -0.389 2.954 -29.226 1.00 47.59 78 LEU A N 1
ATOM 631 C CA . LEU A 1 78 ? -1.410 3.363 -30.162 1.00 47.59 78 LEU A CA 1
ATOM 632 C C . LEU A 1 78 ? -1.242 4.872 -30.257 1.00 47.59 78 LEU A C 1
ATOM 634 O O . LEU A 1 78 ? -2.036 5.668 -29.766 1.00 47.59 78 LEU A O 1
ATOM 638 N N . THR A 1 79 ? -0.141 5.269 -30.883 1.00 48.03 79 THR A N 1
ATOM 639 C CA . THR A 1 79 ? 0.031 6.577 -31.467 1.00 48.03 79 THR A CA 1
ATOM 640 C C . THR A 1 79 ? -0.925 6.597 -32.643 1.00 48.03 79 THR A C 1
ATOM 642 O O . THR A 1 79 ? -0.544 6.435 -33.799 1.00 48.03 79 THR A O 1
ATOM 645 N N . MET A 1 80 ? -2.212 6.763 -32.334 1.00 4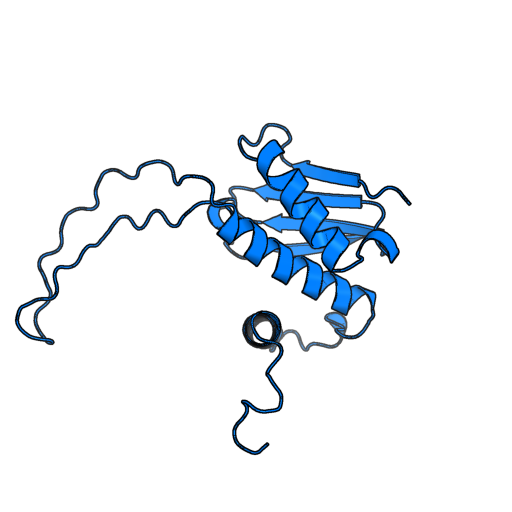9.97 80 MET A N 1
ATOM 646 C CA . MET A 1 80 ? -3.149 7.296 -33.296 1.00 49.97 80 MET A CA 1
ATOM 647 C C . MET A 1 80 ? -2.600 8.667 -33.656 1.00 49.97 80 MET A C 1
ATOM 649 O O . MET A 1 80 ? -2.567 9.578 -32.826 1.00 49.97 80 MET A O 1
ATOM 653 N N . ARG A 1 81 ? -2.109 8.811 -34.887 1.00 54.28 81 ARG A N 1
ATOM 654 C CA . ARG A 1 81 ? -1.933 10.153 -35.422 1.00 54.28 81 ARG A CA 1
ATOM 655 C C . ARG A 1 81 ? -3.324 10.780 -35.443 1.00 54.28 81 ARG A C 1
ATOM 657 O O . ARG A 1 81 ? -4.235 10.144 -35.979 1.00 54.28 81 ARG A O 1
ATOM 664 N N . PRO A 1 82 ? -3.514 11.969 -34.847 1.00 52.69 82 PRO A N 1
ATOM 665 C CA . PRO A 1 82 ? -4.770 12.671 -35.018 1.00 52.69 82 PRO A CA 1
ATOM 666 C C . PRO A 1 82 ? -4.985 12.831 -36.520 1.00 52.69 82 PRO A C 1
ATOM 668 O O . PRO A 1 82 ? -4.080 13.264 -37.240 1.00 52.69 82 PRO A O 1
ATOM 671 N N . ALA A 1 83 ? -6.147 12.403 -36.994 1.00 61.50 83 ALA A N 1
ATOM 672 C CA . ALA A 1 83 ? -6.528 12.666 -38.362 1.00 61.50 83 ALA A CA 1
ATOM 673 C C . ALA A 1 83 ? -6.664 14.183 -38.570 1.00 61.50 83 ALA A C 1
ATOM 675 O O . ALA A 1 83 ? -6.783 14.953 -37.612 1.00 61.50 83 ALA A O 1
ATOM 676 N N . SER A 1 84 ? -6.617 14.623 -39.824 1.00 68.38 84 SER A N 1
ATOM 677 C CA . SER A 1 84 ? -6.764 16.038 -40.178 1.00 68.38 84 SER A CA 1
ATOM 678 C C . SER A 1 84 ? -8.068 16.645 -39.661 1.00 68.38 84 SER A C 1
ATOM 680 O O . SER A 1 84 ? -8.118 17.846 -39.392 1.00 68.38 84 SER A O 1
ATOM 682 N N . LEU A 1 85 ? -9.110 15.824 -39.512 1.00 65.25 85 LEU A N 1
ATOM 683 C CA . LEU A 1 85 ? -10.425 16.238 -39.047 1.00 65.25 85 LEU A CA 1
ATOM 684 C C . LEU A 1 85 ? -10.848 15.452 -37.792 1.00 65.25 85 LEU A C 1
ATOM 686 O O . LEU A 1 85 ? -10.574 14.258 -37.682 1.00 65.25 85 LEU A O 1
ATOM 690 N N . PRO A 1 86 ? -11.571 16.083 -36.848 1.00 58.28 86 PRO A N 1
ATOM 691 C CA . PRO A 1 86 ? -11.916 15.477 -35.556 1.00 58.28 86 PRO A CA 1
ATOM 692 C C . PRO A 1 86 ? -12.909 14.302 -35.634 1.00 58.28 86 PRO A C 1
ATOM 694 O O . PRO A 1 86 ? -13.124 13.629 -34.631 1.00 58.28 86 PRO A O 1
ATOM 697 N N . TRP A 1 87 ? -13.516 14.049 -36.798 1.00 75.00 87 TRP A N 1
ATOM 698 C CA . TRP A 1 87 ? -14.420 12.916 -37.053 1.00 75.00 87 TRP A CA 1
ATOM 699 C C . TRP A 1 87 ? -13.775 11.788 -37.872 1.00 75.00 87 TRP A C 1
ATOM 701 O O . TRP A 1 87 ? -14.437 10.802 -38.189 1.00 75.00 87 TRP A O 1
ATOM 711 N N . GLU A 1 88 ? -12.503 11.923 -38.243 1.00 67.56 88 GLU A N 1
ATOM 712 C CA . GLU A 1 88 ? -11.768 10.892 -38.967 1.00 67.56 88 GLU A CA 1
ATOM 713 C C . GLU A 1 88 ? -11.092 9.936 -37.973 1.00 67.56 88 GLU A C 1
ATOM 715 O O . GLU A 1 88 ? -10.362 10.345 -37.067 1.00 67.56 88 GLU A O 1
ATOM 720 N N . LEU A 1 89 ? -11.320 8.634 -38.148 1.00 57.84 89 LEU A N 1
ATOM 721 C CA . LEU A 1 89 ? -10.542 7.604 -37.464 1.00 57.84 89 LEU A CA 1
ATOM 722 C C . LEU A 1 89 ? -9.126 7.626 -38.053 1.00 57.84 89 LEU A C 1
ATOM 724 O O . LEU A 1 89 ? -8.929 7.240 -39.203 1.00 57.84 89 LEU A O 1
ATOM 728 N N . GLY A 1 90 ? -8.154 8.117 -37.281 1.00 61.81 90 GLY A N 1
ATOM 729 C CA . GLY A 1 90 ? -6.745 8.110 -37.678 1.00 61.81 90 GLY A CA 1
ATOM 730 C C . GLY A 1 90 ? -6.247 6.699 -38.001 1.00 61.81 90 GLY A C 1
ATOM 731 O O . GLY A 1 90 ? -6.757 5.711 -37.470 1.00 61.81 90 GLY A O 1
ATOM 732 N N . GLU A 1 91 ? -5.243 6.601 -38.876 1.00 61.84 91 GLU A N 1
ATOM 733 C CA . GLU A 1 91 ? -4.644 5.318 -39.251 1.00 61.84 91 GLU A CA 1
ATOM 734 C C . GLU A 1 91 ? -4.150 4.565 -38.009 1.00 61.84 91 GLU A C 1
ATOM 736 O O . GLU A 1 91 ? -3.339 5.066 -37.221 1.00 61.84 91 GLU A O 1
ATOM 741 N N . ARG A 1 92 ? -4.651 3.339 -37.838 1.00 56.00 92 ARG A N 1
ATOM 742 C CA . ARG A 1 92 ? -4.225 2.440 -36.770 1.00 56.00 92 ARG A CA 1
ATOM 743 C C . ARG A 1 92 ? -2.875 1.847 -37.160 1.00 56.00 92 ARG A C 1
ATOM 745 O O . ARG A 1 92 ? -2.799 1.058 -38.095 1.00 56.00 92 ARG A O 1
ATOM 752 N N . ARG A 1 93 ? -1.814 2.223 -36.446 1.00 58.31 93 ARG A N 1
ATOM 753 C CA . ARG A 1 93 ? -0.560 1.465 -36.485 1.00 58.31 93 ARG A CA 1
ATOM 754 C C . ARG A 1 93 ? -0.725 0.184 -35.685 1.00 58.31 93 ARG A C 1
ATOM 756 O O . ARG A 1 93 ? -1.337 0.203 -34.613 1.00 58.31 93 ARG A O 1
ATOM 763 N N . ASP A 1 94 ? -0.175 -0.901 -36.215 1.00 57.59 94 ASP A N 1
ATOM 764 C CA . ASP A 1 94 ? -0.011 -2.122 -35.442 1.00 57.59 94 ASP A CA 1
ATOM 765 C C . ASP A 1 94 ? 0.834 -1.811 -34.200 1.00 57.59 94 ASP A C 1
ATOM 767 O O . ASP A 1 94 ? 1.783 -1.022 -34.290 1.00 57.59 94 ASP A O 1
ATOM 771 N N . PRO A 1 95 ? 0.464 -2.354 -33.030 1.00 57.53 95 PRO A N 1
ATOM 772 C CA . PRO A 1 95 ? 1.228 -2.133 -31.817 1.00 57.53 95 PRO A CA 1
ATOM 773 C C . PRO A 1 95 ? 2.649 -2.663 -32.020 1.00 57.53 95 PRO A C 1
ATOM 775 O O . PRO A 1 95 ? 2.837 -3.804 -32.446 1.00 57.53 95 PRO A O 1
ATOM 778 N N . ASP A 1 96 ? 3.642 -1.827 -31.709 1.00 56.19 96 ASP A N 1
ATOM 779 C CA . ASP A 1 96 ? 5.032 -2.271 -31.630 1.00 56.19 96 ASP A CA 1
ATOM 780 C C . ASP A 1 96 ? 5.137 -3.480 -30.679 1.00 56.19 96 ASP A C 1
ATOM 782 O O . ASP A 1 96 ? 4.355 -3.580 -29.723 1.00 56.19 96 ASP A O 1
ATOM 786 N N . PRO A 1 97 ? 6.089 -4.407 -30.915 1.00 54.00 97 PRO A N 1
ATOM 787 C CA . PRO A 1 97 ? 6.312 -5.535 -30.020 1.00 54.00 97 PRO A CA 1
ATOM 788 C C . PRO A 1 97 ? 6.489 -5.025 -28.588 1.00 54.00 97 PRO A C 1
ATOM 790 O O . PRO A 1 97 ? 7.337 -4.171 -28.326 1.00 54.00 97 PRO A O 1
ATOM 793 N N . VAL A 1 98 ? 5.653 -5.541 -27.682 1.00 56.03 98 VAL A N 1
ATOM 794 C CA . VAL A 1 98 ? 5.573 -5.117 -26.282 1.00 56.03 98 VAL A CA 1
ATOM 795 C C . VAL A 1 98 ? 6.929 -5.347 -25.624 1.00 56.03 98 VAL A C 1
ATOM 797 O O . VAL A 1 98 ? 7.296 -6.468 -25.276 1.00 56.03 98 VAL A O 1
ATOM 800 N N . THR A 1 99 ? 7.707 -4.280 -25.473 1.00 57.53 99 THR A N 1
ATOM 801 C CA . THR A 1 99 ? 8.900 -4.294 -24.633 1.00 57.53 99 THR A CA 1
ATOM 802 C C . THR A 1 99 ? 8.456 -4.508 -23.184 1.00 57.53 99 THR A C 1
ATOM 804 O O . THR A 1 99 ? 7.467 -3.892 -22.772 1.00 57.53 99 THR A O 1
ATOM 807 N N . PRO A 1 100 ? 9.165 -5.334 -22.388 1.00 63.38 100 PRO A N 1
ATOM 808 C CA . PRO A 1 100 ? 8.862 -5.484 -20.970 1.00 63.38 100 PRO A CA 1
ATOM 809 C C . PRO A 1 100 ? 8.816 -4.111 -20.304 1.00 63.38 100 PRO A C 1
ATOM 811 O O . PRO A 1 100 ? 9.744 -3.304 -20.447 1.00 63.38 100 PRO A O 1
ATOM 814 N N . ALA A 1 101 ? 7.714 -3.825 -19.618 1.00 72.69 101 ALA A N 1
ATOM 815 C CA . ALA A 1 101 ? 7.505 -2.543 -18.978 1.00 72.69 101 ALA A CA 1
ATOM 816 C C . ALA A 1 101 ? 8.593 -2.299 -17.916 1.00 72.69 101 ALA A C 1
ATOM 818 O O . ALA A 1 101 ? 8.773 -3.077 -16.984 1.00 72.69 101 ALA A O 1
ATOM 819 N N . ALA A 1 102 ? 9.362 -1.217 -18.057 1.00 84.94 102 ALA A N 1
ATOM 820 C CA . ALA A 1 102 ? 10.433 -0.905 -17.114 1.00 84.94 102 ALA A CA 1
ATOM 821 C C . ALA A 1 102 ? 9.870 -0.437 -15.761 1.00 84.94 102 ALA A C 1
ATOM 823 O O . ALA A 1 102 ? 8.903 0.324 -15.721 1.00 84.94 102 ALA A O 1
ATOM 824 N N . PHE A 1 103 ? 10.531 -0.794 -14.656 1.00 90.12 103 PHE A N 1
ATOM 825 C CA . PHE A 1 103 ? 10.182 -0.308 -13.316 1.00 90.12 103 PHE A CA 1
ATOM 826 C C . PHE A 1 103 ? 10.109 1.229 -13.236 1.00 90.12 103 PHE A C 1
ATOM 828 O O . PHE A 1 103 ? 10.975 1.953 -13.742 1.00 90.12 103 PHE A O 1
ATOM 835 N N . SER A 1 104 ? 9.093 1.733 -12.540 1.00 91.75 104 SER A N 1
ATOM 836 C CA . SER A 1 104 ? 8.797 3.150 -12.360 1.00 91.75 104 SER A CA 1
ATOM 837 C C . SER A 1 104 ? 8.779 3.524 -10.879 1.00 91.75 104 SER A C 1
ATOM 839 O O . SER A 1 104 ? 7.754 3.402 -10.211 1.00 91.75 104 SER A O 1
ATOM 841 N N . ALA A 1 105 ? 9.890 4.077 -10.376 1.00 91.56 105 ALA A N 1
ATOM 842 C CA . ALA A 1 105 ? 9.978 4.545 -8.987 1.00 91.56 105 ALA A CA 1
ATOM 843 C C . ALA A 1 105 ? 8.864 5.547 -8.640 1.00 91.56 105 ALA A C 1
ATOM 845 O O . ALA A 1 105 ? 8.203 5.406 -7.622 1.00 91.56 105 ALA A O 1
ATOM 846 N N . ARG A 1 106 ? 8.564 6.487 -9.545 1.00 88.75 106 ARG A N 1
ATOM 847 C CA . ARG A 1 106 ? 7.488 7.471 -9.355 1.00 88.75 106 ARG A CA 1
ATOM 848 C C . ARG A 1 106 ? 6.099 6.828 -9.238 1.00 88.75 106 ARG A C 1
ATOM 850 O O . ARG A 1 106 ? 5.267 7.314 -8.478 1.00 88.75 106 ARG A O 1
ATOM 857 N N . LYS A 1 107 ? 5.816 5.778 -10.023 1.00 88.69 107 LYS A N 1
ATOM 858 C CA . LYS A 1 107 ? 4.522 5.069 -9.959 1.00 88.69 107 LYS A CA 1
ATOM 859 C C . LYS A 1 107 ? 4.422 4.302 -8.640 1.00 88.69 107 LYS A C 1
ATOM 861 O O . LYS A 1 107 ? 3.432 4.461 -7.934 1.00 88.69 107 LYS A O 1
ATOM 866 N N . ALA A 1 108 ? 5.500 3.609 -8.267 1.00 91.81 108 ALA A N 1
ATOM 867 C CA . ALA A 1 108 ? 5.626 2.916 -6.991 1.00 91.81 108 ALA A CA 1
ATOM 868 C C . ALA A 1 108 ? 5.443 3.858 -5.788 1.00 91.81 108 ALA A C 1
ATOM 870 O O . ALA A 1 108 ? 4.666 3.555 -4.893 1.00 91.81 108 ALA A O 1
ATOM 871 N N . GLU A 1 109 ? 6.104 5.018 -5.778 1.00 91.38 109 GLU A N 1
ATOM 872 C CA . GLU A 1 109 ? 5.981 6.027 -4.717 1.00 91.38 109 GLU A CA 1
ATOM 873 C C . GLU A 1 109 ? 4.546 6.523 -4.559 1.00 91.38 109 GLU A C 1
ATOM 875 O O . GLU A 1 109 ? 4.033 6.544 -3.442 1.00 91.38 109 GLU A O 1
ATOM 880 N N . ARG A 1 110 ? 3.882 6.888 -5.666 1.00 88.25 110 ARG A N 1
ATOM 881 C CA . ARG A 1 110 ? 2.475 7.309 -5.637 1.00 88.25 110 ARG A CA 1
ATOM 882 C C . ARG A 1 110 ? 1.589 6.202 -5.086 1.00 88.25 110 ARG A C 1
ATOM 884 O O . ARG A 1 110 ? 0.847 6.430 -4.137 1.00 88.25 110 ARG A O 1
ATOM 891 N N . TYR A 1 111 ? 1.704 5.000 -5.643 1.00 89.81 111 TYR A N 1
ATOM 892 C CA . TYR A 1 111 ? 0.922 3.852 -5.206 1.00 89.81 111 TYR A CA 1
ATOM 893 C C . TYR A 1 111 ? 1.101 3.578 -3.704 1.00 89.81 111 TYR A C 1
ATOM 895 O O . TYR A 1 111 ? 0.125 3.585 -2.954 1.00 89.81 111 TYR A O 1
ATOM 903 N N . LEU A 1 112 ? 2.347 3.428 -3.243 1.00 93.06 112 LEU A N 1
ATOM 904 C CA . LEU A 1 112 ? 2.666 3.174 -1.836 1.00 93.06 112 LEU A CA 1
ATOM 905 C C . LEU A 1 112 ? 2.179 4.304 -0.928 1.00 93.06 112 LEU A C 1
ATOM 907 O O . LEU A 1 112 ? 1.657 4.036 0.153 1.00 93.06 112 LEU A O 1
ATOM 911 N N . HIS A 1 113 ? 2.309 5.559 -1.363 1.00 90.56 113 HIS A N 1
ATOM 912 C CA . HIS A 1 113 ? 1.804 6.706 -0.620 1.00 90.56 113 HIS A CA 1
ATOM 913 C C . HIS A 1 113 ? 0.296 6.599 -0.370 1.00 90.56 113 HIS A C 1
ATOM 915 O O . HIS A 1 113 ? -0.126 6.774 0.774 1.00 90.56 113 HIS A O 1
ATOM 921 N N . HIS A 1 114 ? -0.500 6.289 -1.400 1.00 87.12 114 HIS A N 1
ATOM 922 C CA . HIS A 1 114 ? -1.953 6.149 -1.260 1.00 87.12 114 HIS A CA 1
ATOM 923 C C . HIS A 1 114 ? -2.329 4.998 -0.334 1.00 87.12 114 HIS A C 1
ATOM 925 O O . HIS A 1 114 ? -3.131 5.186 0.580 1.00 87.12 114 HIS A O 1
ATOM 931 N N . GLN A 1 115 ? -1.727 3.824 -0.533 1.00 89.88 115 GLN A N 1
ATOM 932 C CA . GLN A 1 115 ? -2.064 2.642 0.259 1.00 89.88 115 GLN A CA 1
ATOM 933 C C . GLN A 1 115 ? -1.699 2.832 1.730 1.00 89.88 115 GLN A C 1
ATOM 935 O O . GLN A 1 115 ? -2.492 2.535 2.620 1.00 89.88 115 GLN A O 1
ATOM 940 N N . PHE A 1 116 ? -0.527 3.396 2.014 1.00 93.88 116 PHE A N 1
ATOM 941 C CA . PHE A 1 116 ? -0.082 3.593 3.391 1.00 93.88 116 PHE A CA 1
ATOM 942 C C . PHE A 1 116 ? -0.824 4.725 4.098 1.00 93.88 116 PHE A C 1
ATOM 944 O O . PHE A 1 116 ? -1.036 4.642 5.308 1.00 93.88 116 PHE A O 1
ATOM 951 N N . LEU A 1 117 ? -1.288 5.738 3.364 1.00 90.38 117 LEU A N 1
ATOM 952 C CA . LEU A 1 117 ? -2.197 6.741 3.910 1.00 90.38 117 LEU A CA 1
ATOM 953 C C . LEU A 1 117 ? -3.554 6.120 4.274 1.00 90.38 117 LEU A C 1
ATOM 955 O O . LEU A 1 117 ? -4.036 6.326 5.385 1.00 90.38 117 LEU A O 1
ATOM 959 N N . ALA A 1 118 ? -4.127 5.292 3.394 1.00 87.25 118 ALA A N 1
ATOM 960 C CA . ALA A 1 118 ? -5.372 4.583 3.684 1.00 87.25 118 ALA A CA 1
ATOM 961 C C . ALA A 1 118 ? -5.233 3.665 4.912 1.00 87.25 118 ALA A C 1
ATOM 963 O O . ALA A 1 118 ? -6.074 3.693 5.809 1.00 87.25 118 ALA A O 1
ATOM 964 N N . VAL A 1 119 ? -4.135 2.908 5.005 1.00 91.06 119 VAL A N 1
ATOM 965 C CA . VAL A 1 119 ? -3.837 2.058 6.167 1.00 91.06 119 VAL A CA 1
ATOM 966 C C . VAL A 1 119 ? -3.727 2.881 7.448 1.00 91.06 119 VAL A C 1
ATOM 968 O O . VAL A 1 119 ? -4.298 2.497 8.468 1.00 91.06 119 VAL A O 1
ATOM 971 N N . LYS A 1 120 ? -3.041 4.028 7.411 1.00 92.56 120 LYS A N 1
ATOM 972 C CA . LYS A 1 120 ? -2.965 4.940 8.558 1.00 92.56 120 LYS A CA 1
ATOM 973 C C . LYS A 1 120 ? -4.356 5.373 9.018 1.00 92.56 120 LYS A C 1
ATOM 975 O O . LYS A 1 120 ? -4.635 5.325 10.214 1.00 92.56 120 LYS A O 1
ATOM 980 N N . ASP A 1 121 ? -5.213 5.782 8.088 1.00 89.12 121 ASP A N 1
ATOM 981 C CA . ASP A 1 121 ? -6.550 6.284 8.407 1.00 89.12 121 ASP A CA 1
ATOM 982 C C . ASP A 1 121 ? -7.459 5.181 8.973 1.00 89.12 121 ASP A C 1
ATOM 984 O O . ASP A 1 121 ? -8.218 5.438 9.912 1.00 89.12 121 ASP A O 1
ATOM 988 N N . ILE A 1 122 ? -7.320 3.940 8.491 1.00 88.00 122 ILE A N 1
ATOM 989 C CA . ILE A 1 122 ? -7.983 2.758 9.066 1.00 88.00 122 ILE A CA 1
ATOM 990 C C . ILE A 1 122 ? -7.472 2.490 10.489 1.00 88.00 122 ILE A C 1
ATOM 992 O O . ILE A 1 122 ? -8.256 2.354 11.428 1.00 88.00 122 ILE A O 1
ATOM 996 N N . LEU A 1 123 ? -6.152 2.452 10.690 1.00 90.62 123 LEU A N 1
ATOM 997 C CA . LEU A 1 123 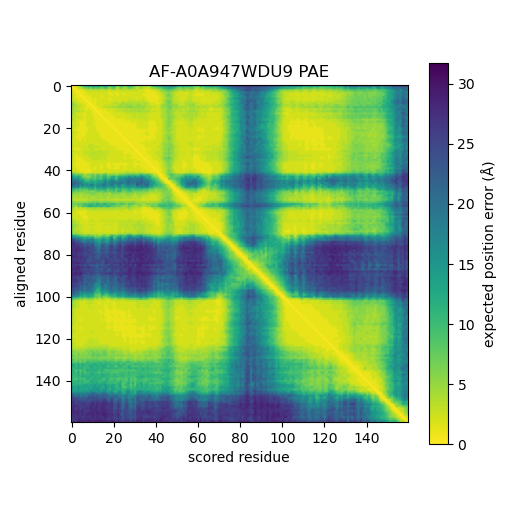? -5.549 2.155 11.995 1.00 90.62 123 LEU A CA 1
ATOM 998 C C . LEU A 1 123 ? -5.869 3.225 13.047 1.00 90.62 123 LEU A C 1
ATOM 1000 O O . LEU A 1 123 ? -6.092 2.889 14.213 1.00 90.62 123 LEU A O 1
ATOM 1004 N N . ALA A 1 124 ? -5.937 4.490 12.628 1.00 90.69 124 ALA A N 1
ATOM 1005 C CA . ALA A 1 124 ? -6.346 5.623 13.452 1.00 90.69 124 ALA A CA 1
ATOM 1006 C C . ALA A 1 124 ? -7.867 5.686 13.699 1.00 90.69 124 ALA A C 1
ATOM 1008 O O . ALA A 1 124 ? -8.312 6.482 14.525 1.00 90.69 124 ALA A O 1
ATOM 1009 N N . GLY A 1 125 ? -8.664 4.863 13.007 1.00 87.19 125 GLY A N 1
ATOM 1010 C CA . GLY A 1 125 ? -10.123 4.844 13.113 1.00 87.19 125 GLY A CA 1
ATOM 1011 C C . GLY A 1 125 ? -10.815 6.058 12.486 1.00 87.19 125 GLY A C 1
ATOM 1012 O O . GLY A 1 125 ? -11.967 6.329 12.825 1.00 87.19 125 GLY A O 1
ATOM 1013 N N . VAL A 1 126 ? -10.118 6.788 11.607 1.00 86.56 126 VAL A N 1
ATOM 1014 C CA . VAL A 1 126 ? -10.679 7.869 10.775 1.00 86.56 126 VAL A CA 1
ATOM 1015 C C . VAL A 1 126 ? -11.587 7.273 9.702 1.00 86.56 126 VAL A C 1
ATOM 1017 O O . VAL A 1 126 ? -12.656 7.811 9.424 1.00 86.56 126 VAL A O 1
ATOM 1020 N N . VAL A 1 127 ? -11.165 6.140 9.139 1.00 82.44 127 VAL A N 1
ATOM 1021 C CA . VAL A 1 127 ? -11.950 5.315 8.221 1.00 82.44 127 VAL A CA 1
ATOM 1022 C C . VAL A 1 127 ? -12.309 4.013 8.921 1.00 82.44 127 VAL A C 1
ATOM 1024 O O . VAL A 1 127 ? -11.453 3.375 9.530 1.00 82.44 127 VAL A O 1
ATOM 1027 N N . ARG A 1 128 ? -13.578 3.618 8.819 1.00 82.00 128 ARG A N 1
ATOM 1028 C CA . ARG A 1 128 ? -14.110 2.362 9.359 1.00 82.00 128 ARG A CA 1
ATOM 1029 C C . ARG A 1 128 ? -14.776 1.582 8.230 1.00 82.00 128 ARG A C 1
ATOM 1031 O O . ARG A 1 128 ? -15.967 1.777 7.982 1.00 82.00 128 ARG A O 1
ATOM 1038 N N . PRO A 1 129 ? -14.013 0.773 7.473 1.00 76.31 129 PRO A N 1
ATOM 1039 C CA . PRO A 1 129 ? -14.532 0.059 6.306 1.00 76.31 129 PRO A CA 1
ATOM 1040 C C . PRO A 1 129 ? -15.756 -0.810 6.621 1.00 76.31 129 PRO A C 1
ATOM 1042 O O . PRO A 1 129 ? -16.641 -0.963 5.785 1.00 76.31 129 PRO A O 1
ATOM 1045 N N . GLU A 1 130 ? -15.842 -1.338 7.840 1.00 80.62 130 GLU A N 1
ATOM 1046 C CA . GLU A 1 130 ? -16.957 -2.137 8.342 1.00 80.62 130 GLU A CA 1
ATOM 1047 C C . GLU A 1 130 ? -18.279 -1.363 8.455 1.00 80.62 130 GLU A C 1
ATOM 1049 O O . GLU A 1 130 ? -19.351 -1.967 8.416 1.00 80.62 130 GLU A O 1
ATOM 1054 N N . GLU A 1 131 ? -18.219 -0.033 8.563 1.00 82.12 131 GLU A N 1
ATOM 1055 C CA . GLU A 1 131 ? -19.395 0.839 8.595 1.00 82.12 131 GLU A CA 1
ATOM 1056 C C . GLU A 1 131 ? -19.882 1.196 7.177 1.00 82.12 131 GLU A C 1
ATOM 1058 O O . GLU A 1 131 ? -21.002 1.686 7.013 1.00 82.12 131 GLU A O 1
ATOM 1063 N N . VAL A 1 132 ? -19.081 0.926 6.135 1.00 75.94 132 VAL A N 1
ATOM 1064 C CA . VAL A 1 132 ? -19.451 1.191 4.739 1.00 75.94 132 VAL A CA 1
ATOM 1065 C C . VAL A 1 132 ? -20.440 0.121 4.260 1.00 75.94 132 VAL A C 1
ATOM 1067 O O . VAL A 1 132 ? -20.110 -1.068 4.221 1.00 75.94 132 VAL A O 1
ATOM 1070 N N . PRO A 1 133 ? -21.664 0.497 3.837 1.00 77.44 133 PRO A N 1
ATOM 1071 C CA . PRO A 1 133 ? -22.612 -0.469 3.298 1.00 77.44 133 PRO A CA 1
ATOM 1072 C C . PRO A 1 133 ? -22.022 -1.186 2.081 1.00 77.44 133 PRO A C 1
ATOM 1074 O O . PRO A 1 133 ? -21.554 -0.527 1.157 1.00 77.44 133 PRO A O 1
ATOM 1077 N N . ARG A 1 134 ? -22.128 -2.522 2.019 1.00 78.75 134 ARG A N 1
ATOM 1078 C CA . ARG A 1 134 ? -21.556 -3.335 0.920 1.00 78.75 134 ARG A CA 1
ATOM 1079 C C . ARG A 1 134 ? -21.901 -2.813 -0.480 1.00 78.75 134 ARG A C 1
ATOM 1081 O O . ARG A 1 134 ? -21.042 -2.777 -1.348 1.00 78.75 134 ARG A O 1
ATOM 1088 N N . LYS A 1 135 ? -23.139 -2.347 -0.680 1.00 80.38 135 LYS A N 1
ATOM 1089 C CA . LYS A 1 135 ? -23.621 -1.782 -1.957 1.00 80.38 135 LYS A CA 1
ATOM 1090 C C . LYS A 1 135 ? -22.946 -0.464 -2.372 1.00 80.38 135 LYS A C 1
ATOM 1092 O O . LYS A 1 135 ? -23.140 -0.024 -3.495 1.00 80.38 135 LYS A O 1
ATOM 1097 N N . LEU A 1 136 ? -22.237 0.191 -1.454 1.00 76.31 136 LEU A N 1
ATOM 1098 C CA . LEU A 1 136 ? -21.520 1.450 -1.663 1.00 76.31 136 LEU A CA 1
ATOM 1099 C C . LEU A 1 136 ? -20.000 1.271 -1.581 1.00 76.31 136 LEU A C 1
ATOM 1101 O O . LEU A 1 136 ? -19.290 2.259 -1.720 1.00 76.31 136 LEU A O 1
ATOM 1105 N N . ALA A 1 137 ? -19.499 0.053 -1.343 1.00 69.88 137 ALA A N 1
ATOM 1106 C CA . ALA A 1 137 ? -18.076 -0.190 -1.114 1.00 69.88 137 ALA A CA 1
ATOM 1107 C C . ALA A 1 137 ? -17.213 0.278 -2.296 1.00 69.88 137 ALA A C 1
ATOM 1109 O O . ALA A 1 137 ? -16.232 0.985 -2.089 1.00 69.88 137 ALA A O 1
ATOM 1110 N N . GLU A 1 138 ? -17.630 -0.021 -3.529 1.00 65.94 138 GLU A N 1
ATOM 1111 C CA . GLU A 1 138 ? -16.911 0.413 -4.733 1.00 65.94 138 GLU A CA 1
ATOM 1112 C C . GLU A 1 138 ? -16.944 1.936 -4.905 1.00 65.94 138 GLU A C 1
ATOM 1114 O O . GLU A 1 138 ? -15.909 2.563 -5.098 1.00 65.94 138 GLU A O 1
ATOM 1119 N N . SER A 1 139 ? -18.114 2.566 -4.757 1.00 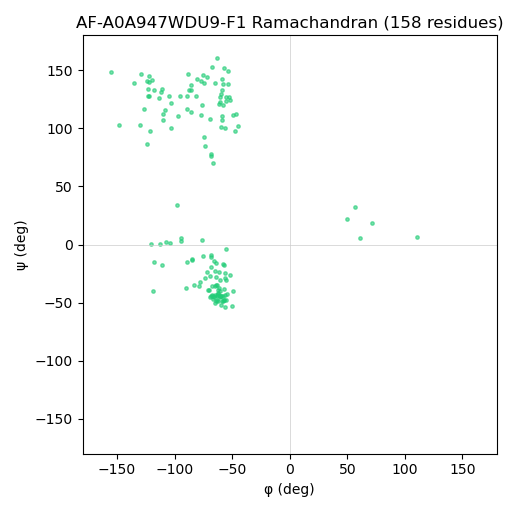73.19 139 SER A N 1
ATOM 1120 C CA . SER A 1 139 ? -18.233 4.028 -4.857 1.00 73.19 139 SER A CA 1
ATOM 1121 C C . SER A 1 139 ? -17.450 4.752 -3.761 1.00 73.19 139 SER A C 1
ATOM 1123 O O . SER A 1 139 ? -16.902 5.824 -4.001 1.00 73.19 139 SER A O 1
ATOM 1125 N N . TYR A 1 140 ? -17.391 4.172 -2.561 1.00 70.81 140 TYR A N 1
ATOM 1126 C CA . TYR A 1 140 ? -16.579 4.678 -1.463 1.00 70.81 140 TYR A CA 1
ATOM 1127 C C . TYR A 1 140 ? -15.090 4.560 -1.786 1.00 70.81 140 TYR A C 1
ATOM 1129 O O . TYR A 1 140 ? -14.364 5.526 -1.590 1.00 70.81 140 TYR A O 1
ATOM 1137 N N . GLN A 1 141 ? -14.644 3.422 -2.324 1.00 68.56 141 GLN A N 1
ATOM 1138 C CA . GLN A 1 141 ? -13.258 3.215 -2.742 1.00 68.56 141 GLN A CA 1
ATOM 1139 C C . GLN A 1 141 ? -12.835 4.206 -3.834 1.00 68.56 141 GLN A C 1
ATOM 1141 O O . GLN A 1 141 ? -11.771 4.805 -3.714 1.00 68.56 141 GLN A O 1
ATOM 1146 N N . GLU A 1 142 ? -13.672 4.439 -4.845 1.00 69.00 142 GLU A N 1
ATOM 1147 C CA . GLU A 1 142 ? -13.421 5.431 -5.901 1.00 69.00 142 GLU A CA 1
ATOM 1148 C C . GLU A 1 142 ? -13.378 6.862 -5.342 1.00 69.00 142 GLU A C 1
ATOM 1150 O O . GLU A 1 142 ? -12.432 7.616 -5.581 1.00 69.00 142 GLU A O 1
ATOM 1155 N N . ALA A 1 143 ? -14.367 7.238 -4.525 1.00 68.69 143 ALA A N 1
ATOM 1156 C CA . ALA A 1 143 ? -14.397 8.549 -3.879 1.00 68.69 143 ALA A CA 1
ATOM 1157 C C . ALA A 1 143 ? -13.189 8.753 -2.955 1.00 68.69 143 ALA A C 1
ATOM 1159 O O . ALA A 1 143 ? -12.628 9.848 -2.892 1.00 68.69 143 ALA A O 1
ATOM 1160 N N . TRP A 1 144 ? -12.758 7.702 -2.261 1.00 67.31 144 TRP A N 1
ATOM 1161 C CA . TRP A 1 144 ? -11.573 7.705 -1.415 1.00 67.31 144 TRP A CA 1
ATOM 1162 C C . TRP A 1 144 ? -10.295 7.819 -2.245 1.00 67.31 144 TRP A C 1
ATOM 1164 O O . TRP A 1 144 ? -9.462 8.660 -1.944 1.00 67.31 144 TRP A O 1
ATOM 1174 N N . ALA A 1 145 ? -10.158 7.079 -3.347 1.00 65.12 145 ALA A N 1
ATOM 1175 C CA . ALA A 1 145 ? -9.010 7.191 -4.245 1.00 65.12 145 ALA A CA 1
ATOM 1176 C C . ALA A 1 145 ? -8.834 8.632 -4.761 1.00 65.12 145 ALA A C 1
ATOM 1178 O O . ALA A 1 145 ? -7.732 9.180 -4.712 1.00 65.12 145 ALA A O 1
ATOM 1179 N N . VAL A 1 146 ? -9.934 9.289 -5.144 1.00 62.31 146 VAL A N 1
ATOM 1180 C CA . VAL A 1 146 ? -9.928 10.694 -5.586 1.00 62.31 146 VAL A CA 1
ATOM 1181 C C . VAL A 1 146 ? -9.640 11.669 -4.432 1.00 62.31 146 VAL A C 1
ATOM 1183 O O . VAL A 1 146 ? -8.902 12.638 -4.614 1.00 62.31 146 VAL A O 1
ATOM 1186 N N . THR A 1 147 ? -10.183 11.430 -3.234 1.00 61.41 147 THR A N 1
ATOM 1187 C CA . THR A 1 147 ? -10.011 12.322 -2.063 1.00 61.41 147 THR A CA 1
ATOM 1188 C C . THR A 1 147 ? -8.727 12.079 -1.259 1.00 61.41 147 THR A C 1
ATOM 1190 O O . THR A 1 147 ? -8.343 12.919 -0.444 1.00 61.41 147 THR A O 1
ATOM 1193 N N . VAL A 1 148 ? -8.027 10.969 -1.494 1.00 56.53 148 VAL A N 1
ATOM 1194 C CA . VAL A 1 148 ? -6.696 10.676 -0.944 1.00 56.53 148 VAL A CA 1
ATOM 1195 C C . VAL A 1 148 ? -5.597 11.187 -1.873 1.00 56.53 148 VAL A C 1
ATOM 1197 O O . VAL A 1 148 ? -4.613 11.727 -1.370 1.00 56.53 148 VAL A O 1
ATOM 1200 N N . ASP A 1 149 ? -5.762 11.095 -3.203 1.00 52.50 149 ASP A N 1
ATOM 1201 C CA . ASP A 1 149 ? -4.818 11.704 -4.167 1.00 52.50 149 ASP A CA 1
ATOM 1202 C C . ASP A 1 149 ? -4.887 13.241 -4.142 1.00 52.50 149 ASP A C 1
ATOM 1204 O O . ASP A 1 149 ? -3.891 13.947 -4.303 1.00 52.50 149 ASP A O 1
ATOM 1208 N N . GLY A 1 150 ? -6.044 13.781 -3.767 1.00 40.81 150 GLY A N 1
ATOM 1209 C CA . GLY A 1 150 ? -6.157 15.133 -3.261 1.00 40.81 150 GLY A CA 1
ATOM 1210 C C . GLY A 1 150 ? -6.949 15.127 -1.975 1.00 40.81 150 GLY A C 1
ATOM 1211 O O . GLY A 1 150 ? -8.174 15.160 -2.047 1.00 40.81 150 GLY A O 1
ATOM 1212 N N . ARG A 1 151 ? -6.278 15.235 -0.811 1.00 45.88 151 ARG A N 1
ATOM 1213 C CA . ARG A 1 151 ? -6.878 15.955 0.325 1.00 45.88 151 ARG A CA 1
ATOM 1214 C C . ARG A 1 151 ? -7.436 17.227 -0.283 1.00 45.88 151 ARG A C 1
ATOM 1216 O O . ARG A 1 151 ? -6.654 18.117 -0.622 1.00 45.88 151 ARG A O 1
ATOM 1223 N N . LEU A 1 152 ? -8.747 17.266 -0.503 1.00 40.84 152 LEU A N 1
ATOM 1224 C CA . LEU A 1 152 ? -9.435 18.408 -1.065 1.00 40.84 152 LEU A CA 1
ATOM 1225 C C . LEU A 1 152 ? -8.901 19.601 -0.292 1.00 40.84 152 LEU A C 1
ATOM 1227 O O . LEU A 1 152 ? -9.117 19.709 0.919 1.00 40.84 152 LEU A O 1
ATOM 1231 N N . ARG A 1 153 ? -8.136 20.475 -0.965 1.00 40.88 153 ARG A N 1
ATOM 1232 C CA . ARG A 1 153 ? -7.965 21.829 -0.461 1.00 40.88 153 ARG A CA 1
ATOM 1233 C C . ARG A 1 153 ? -9.398 22.245 -0.198 1.00 40.88 153 ARG A C 1
ATOM 1235 O O . ARG A 1 153 ? -10.181 22.328 -1.134 1.00 40.88 153 ARG A O 1
ATOM 1242 N N . ARG A 1 154 ? -9.771 22.416 1.066 1.00 41.81 154 ARG A N 1
ATOM 1243 C CA . ARG A 1 154 ? -11.124 22.842 1.431 1.00 41.81 154 ARG A CA 1
ATOM 1244 C C . ARG A 1 154 ? -11.509 24.107 0.640 1.00 41.81 154 ARG A C 1
ATOM 1246 O O . ARG A 1 154 ? -12.667 24.275 0.314 1.00 41.81 154 ARG A O 1
ATOM 1253 N N . ALA A 1 155 ? -10.497 24.885 0.238 1.00 39.53 155 ALA A N 1
ATOM 1254 C CA . ALA A 1 155 ? -10.521 26.040 -0.660 1.00 39.53 155 ALA A CA 1
ATOM 1255 C C . ALA A 1 155 ? -10.650 25.760 -2.182 1.00 39.53 155 ALA A C 1
ATOM 1257 O O . ALA A 1 155 ? -10.509 26.685 -2.971 1.00 39.53 155 ALA A O 1
ATOM 1258 N N . ALA A 1 156 ? -10.817 24.514 -2.629 1.00 36.81 156 ALA A N 1
ATOM 1259 C CA . ALA A 1 156 ? -10.942 24.147 -4.047 1.00 36.81 156 ALA A CA 1
ATOM 1260 C C . ALA A 1 156 ? -12.269 23.439 -4.372 1.00 36.81 156 ALA A C 1
ATOM 1262 O O . ALA A 1 156 ? -12.499 23.084 -5.526 1.00 36.81 156 ALA A O 1
ATOM 1263 N N . MET A 1 157 ? -13.144 23.240 -3.378 1.00 32.56 157 MET A N 1
ATOM 1264 C CA . MET A 1 157 ? -14.519 22.811 -3.630 1.00 32.56 157 MET A CA 1
ATOM 1265 C C . MET A 1 157 ? -15.407 24.030 -3.902 1.00 32.56 157 MET A C 1
ATOM 1267 O O . MET A 1 157 ? -15.292 25.019 -3.178 1.00 32.56 157 MET A O 1
ATOM 1271 N N . PRO A 1 158 ? -16.308 23.984 -4.901 1.00 31.56 158 PRO A N 1
ATOM 1272 C CA . PRO A 1 158 ? -17.260 25.065 -5.132 1.00 31.56 158 PRO A CA 1
ATOM 1273 C C . PRO A 1 158 ? -18.120 25.295 -3.879 1.00 31.56 158 PRO A C 1
ATOM 1275 O O . PRO A 1 158 ? -18.810 24.379 -3.435 1.00 31.56 158 PRO A O 1
ATOM 1278 N N . GLY A 1 159 ? -18.076 26.505 -3.311 1.00 48.62 159 GLY A N 1
ATOM 1279 C CA . GLY A 1 159 ? -18.855 26.886 -2.121 1.00 48.62 159 GLY A CA 1
ATOM 1280 C C . GLY A 1 159 ? -18.055 27.114 -0.829 1.00 48.62 159 GLY A C 1
ATOM 1281 O O . GLY A 1 159 ? -18.669 27.337 0.215 1.00 48.62 159 GLY A O 1
ATOM 1282 N N . HIS A 1 160 ? -16.720 27.092 -0.888 1.00 37.00 160 HIS A N 1
ATOM 1283 C CA . HIS A 1 160 ? -15.821 27.566 0.171 1.00 37.00 160 HIS A CA 1
ATOM 1284 C C . HIS A 1 160 ? -14.893 28.670 -0.330 1.00 37.00 160 HIS A C 1
ATOM 1286 O O . HIS A 1 160 ? -14.451 28.581 -1.496 1.00 37.00 160 HIS A O 1
#

Mean predicted aligned error: 10.9 Å

Secondary structure (DSSP, 8-state):
---EEEEESTT-TTHHHHHHHHHHHHHHTTGGGT-SEEEEEEE--TT--S-EEEEETTTEEEEEEEGGGTB---------PPPSSTTS----PPPPP-PPPPB-HHHHHHHHHHHHHHHHHHHTTS--GGGS-GGGHHHHHHHHHHHHHT---GGGSTT-

pLDDT: mean 77.46, std 18.12, range [31.56, 97.25]

Solvent-accessible surface area (backbone atoms only — not comparable to full-atom values): 9421 Å² total; per-residue (Å²): 125,85,59,46,77,46,51,35,59,81,81,45,94,56,42,82,69,43,50,61,49,51,51,51,36,36,59,76,57,48,41,58,81,55,29,50,37,39,37,40,36,51,43,87,60,88,88,50,85,65,69,45,78,43,71,50,94,71,28,33,36,40,38,38,31,38,56,66,59,34,30,40,83,64,63,58,61,70,64,56,50,81,38,99,45,99,88,49,83,36,67,80,60,78,62,60,82,81,64,83,52,53,80,25,69,70,47,34,46,52,50,45,42,52,53,44,47,51,51,41,34,42,74,71,62,78,43,58,73,89,77,50,55,77,94,44,43,65,62,49,50,53,53,44,55,58,42,65,80,36,68,68,54,70,75,73,45,95,92,90

Radius of gyration: 19.22 Å; Cα contacts (8 Å, |Δi|>4): 194; chains: 1; bounding box: 39×41×57 Å

Sequence (160 aa):
MTQRIVILPTDWQYGERLIPLARAASAQHELWRWLTEIALIVDDVAADERSWLGICDRTELNLYCHEDLFLRDSAASLTMRPASLPWELGERRDPDPVTPAAFSARKAERYLHHQFLAVKDILAGVVRPEEVPRKLAESYQEAWAVTVDGRLRRAAMPGH